Protein AF-A0A8J7QV16-F1 (afdb_monomer)

Structure (mmCIF, N/CA/C/O backbone):
data_AF-A0A8J7QV16-F1
#
_entry.id   AF-A0A8J7QV16-F1
#
loop_
_atom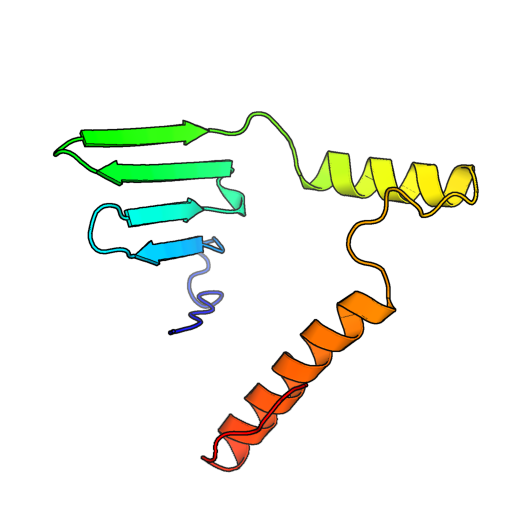_site.group_PDB
_atom_site.id
_atom_site.type_symbol
_atom_site.label_atom_id
_atom_site.label_alt_id
_atom_site.label_comp_id
_atom_site.label_asym_id
_atom_site.label_entity_id
_atom_site.label_seq_id
_atom_site.pdbx_PDB_ins_code
_atom_site.Cartn_x
_atom_site.Cartn_y
_atom_site.Cartn_z
_atom_site.occupancy
_atom_site.B_iso_or_equiv
_atom_site.auth_seq_id
_atom_site.auth_comp_id
_atom_site.auth_asym_id
_atom_site.auth_atom_id
_atom_site.pdbx_PDB_model_num
ATOM 1 N N . GLY A 1 1 ? -7.220 -0.082 15.684 1.00 32.81 1 GLY A N 1
ATOM 2 C CA . GLY A 1 1 ? -6.428 0.955 14.994 1.00 32.81 1 GLY A CA 1
ATOM 3 C C . GLY A 1 1 ? -7.375 1.837 14.216 1.00 32.81 1 GLY A C 1
ATOM 4 O O . GLY A 1 1 ? -8.403 1.337 13.785 1.00 32.81 1 GLY A O 1
ATOM 5 N N . VAL A 1 2 ? -7.085 3.129 14.089 1.00 36.28 2 VAL A N 1
ATOM 6 C CA . VAL A 1 2 ? -7.906 4.045 13.284 1.00 36.28 2 VAL A CA 1
ATOM 7 C C . VAL A 1 2 ? -7.284 4.120 11.892 1.00 36.28 2 VAL A C 1
ATOM 9 O O . VAL A 1 2 ? -6.117 4.482 11.774 1.00 36.28 2 VAL A O 1
ATOM 12 N N . ILE A 1 3 ? -8.046 3.765 10.858 1.00 48.47 3 ILE A N 1
ATOM 13 C CA . ILE A 1 3 ? -7.683 4.038 9.465 1.00 48.47 3 ILE A CA 1
ATOM 14 C C . ILE A 1 3 ? -8.282 5.404 9.137 1.00 48.47 3 ILE A C 1
ATOM 16 O O . ILE A 1 3 ? -9.501 5.549 9.084 1.00 48.47 3 ILE A O 1
ATOM 20 N N . VAL A 1 4 ? -7.436 6.421 8.979 1.00 49.75 4 VAL A N 1
ATOM 21 C CA . VAL A 1 4 ? -7.865 7.763 8.568 1.00 49.75 4 VAL A CA 1
ATOM 22 C C . VAL A 1 4 ? -7.509 7.934 7.098 1.00 49.75 4 VAL A C 1
ATOM 24 O O . VAL A 1 4 ? -6.333 8.025 6.756 1.00 49.75 4 VAL A O 1
ATOM 27 N N . SER A 1 5 ? -8.518 7.992 6.229 1.00 46.69 5 SER A N 1
ATOM 28 C CA . SER A 1 5 ? -8.347 8.495 4.865 1.00 46.69 5 SER A CA 1
ATOM 29 C C . SER A 1 5 ? -8.640 9.994 4.870 1.00 46.69 5 SER A C 1
ATOM 31 O O . SER A 1 5 ? -9.766 10.412 5.130 1.00 46.69 5 SER A O 1
ATOM 33 N N . SER A 1 6 ? -7.614 10.813 4.633 1.00 49.72 6 SER A N 1
ATOM 34 C CA . SER A 1 6 ? -7.716 12.279 4.617 1.00 49.72 6 SER A CA 1
ATOM 35 C C . SER A 1 6 ? -7.673 12.842 3.191 1.00 49.72 6 SER A C 1
ATOM 37 O O . SER A 1 6 ? -7.144 13.931 2.966 1.00 49.72 6 SER A O 1
ATOM 39 N N . CYS A 1 7 ? -8.284 12.161 2.215 1.00 52.28 7 CYS A N 1
ATOM 40 C CA . CYS A 1 7 ? -8.479 12.721 0.866 1.00 52.28 7 CYS A CA 1
ATOM 41 C C . CYS A 1 7 ? -9.320 14.023 0.855 1.00 52.28 7 CYS A C 1
ATOM 43 O O . CYS A 1 7 ? -9.499 14.636 -0.192 1.00 52.28 7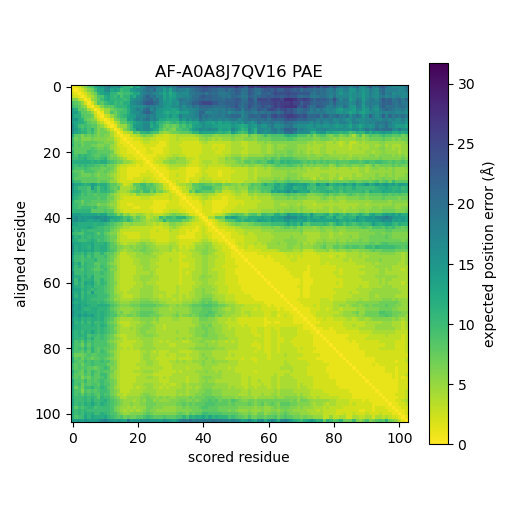 CYS A O 1
ATOM 45 N N . VAL A 1 8 ? -9.835 14.452 2.015 1.00 55.81 8 VAL A N 1
ATOM 46 C CA . VAL A 1 8 ? -10.624 15.676 2.222 1.00 55.81 8 VAL A CA 1
ATOM 47 C C . VAL A 1 8 ? -9.766 16.951 2.177 1.00 55.81 8 VAL A C 1
ATOM 49 O O . VAL A 1 8 ? -10.281 18.013 1.835 1.00 55.81 8 VAL A O 1
ATOM 52 N N . SER A 1 9 ? -8.462 16.885 2.477 1.00 57.41 9 SER A N 1
ATOM 53 C CA . SER A 1 9 ? -7.599 18.072 2.432 1.00 57.41 9 SER A CA 1
ATOM 54 C C . SER A 1 9 ? -6.855 18.189 1.103 1.00 57.41 9 SER A C 1
ATOM 56 O O . SER A 1 9 ? -5.762 17.660 0.922 1.00 57.41 9 SER A O 1
ATOM 58 N N . GLN A 1 10 ? -7.445 18.927 0.167 1.00 51.88 10 GLN A N 1
ATOM 59 C CA . GLN A 1 10 ? -6.857 19.130 -1.160 1.00 51.88 10 GLN A CA 1
ATOM 60 C C . GLN A 1 10 ? -5.619 20.047 -1.137 1.00 51.88 10 GLN A C 1
ATOM 62 O O . GLN A 1 10 ? -4.735 19.884 -1.969 1.00 51.88 10 GLN A O 1
ATOM 67 N N . ASN A 1 11 ? -5.528 20.971 -0.166 1.00 57.59 11 ASN A N 1
ATOM 68 C CA . ASN A 1 11 ? -4.518 22.043 -0.161 1.00 57.59 11 ASN A CA 1
ATOM 69 C C . ASN A 1 11 ? -3.680 22.156 1.124 1.00 57.59 11 ASN A C 1
ATOM 71 O O . ASN A 1 11 ? -2.780 22.991 1.172 1.00 57.59 11 ASN A O 1
ATOM 75 N N . THR A 1 12 ? -3.962 21.378 2.177 1.00 60.88 12 THR A N 1
ATOM 76 C CA . THR A 1 12 ? -3.200 21.477 3.442 1.00 60.88 12 THR A CA 1
ATOM 77 C C . THR A 1 12 ? -2.536 20.173 3.861 1.00 60.88 12 THR A C 1
ATOM 79 O O . THR A 1 12 ? -1.516 20.208 4.545 1.00 60.88 12 THR A O 1
ATOM 82 N N . PHE A 1 13 ? -3.076 19.027 3.444 1.00 57.84 13 PHE A N 1
ATOM 83 C CA . PHE A 1 13 ? -2.545 17.718 3.794 1.00 57.84 13 PHE A CA 1
ATOM 84 C C . PHE A 1 13 ? -2.851 16.698 2.693 1.00 57.84 13 PHE A C 1
ATOM 86 O O . PHE A 1 13 ? -3.872 16.015 2.725 1.00 57.84 13 PHE A O 1
ATOM 93 N N . SER A 1 14 ? -1.947 16.586 1.721 1.00 55.41 14 SER A N 1
ATOM 94 C CA . SER A 1 14 ? -1.962 15.514 0.730 1.00 55.41 14 SER A CA 1
ATOM 95 C C . SER A 1 14 ? -0.947 14.451 1.142 1.00 55.41 14 SER A C 1
ATOM 97 O O . SER A 1 14 ? 0.266 14.648 1.086 1.00 55.41 14 SER A O 1
ATOM 99 N N . GLY A 1 15 ? -1.433 13.312 1.632 1.00 64.94 15 GLY A N 1
ATOM 100 C CA . GLY A 1 15 ? -0.537 12.223 1.991 1.00 64.94 15 GLY A CA 1
ATOM 101 C C . GLY A 1 15 ? -1.184 11.099 2.780 1.00 64.94 15 GLY A C 1
ATOM 102 O O . GLY A 1 15 ? -1.875 11.309 3.772 1.00 64.94 15 GLY A O 1
ATOM 103 N N . THR A 1 16 ? -0.882 9.880 2.359 1.00 74.12 16 THR A N 1
ATOM 104 C CA . THR A 1 16 ? -1.013 8.668 3.162 1.00 74.12 16 THR A CA 1
ATOM 105 C C . THR A 1 16 ? 0.135 8.610 4.160 1.00 74.12 16 THR A C 1
ATOM 107 O O . THR A 1 16 ? 1.310 8.708 3.784 1.00 74.12 16 THR A O 1
ATOM 110 N N . PHE A 1 17 ? -0.199 8.428 5.432 1.00 83.50 17 PHE A N 1
ATOM 111 C CA . PHE A 1 17 ? 0.775 8.178 6.480 1.00 83.50 17 PHE A CA 1
ATOM 112 C C . PHE A 1 17 ? 0.360 6.973 7.312 1.00 83.50 17 PHE A C 1
ATOM 114 O O . PHE A 1 17 ? -0.822 6.667 7.452 1.00 83.50 17 PHE A O 1
ATOM 121 N N . LEU A 1 18 ? 1.349 6.308 7.892 1.00 87.69 18 LEU A N 1
ATOM 122 C CA . LEU A 1 18 ? 1.150 5.211 8.820 1.00 87.69 18 LEU A CA 1
ATOM 123 C C . LEU A 1 18 ? 1.952 5.502 10.080 1.00 87.69 18 LEU A C 1
ATOM 125 O O . LEU A 1 18 ? 3.154 5.751 10.005 1.00 87.69 18 LEU A O 1
ATOM 129 N N . ARG A 1 19 ? 1.289 5.497 11.237 1.00 90.62 19 ARG A N 1
ATOM 130 C CA . ARG A 1 19 ? 1.945 5.692 12.530 1.00 90.62 19 ARG A CA 1
ATOM 131 C C . ARG A 1 19 ? 1.880 4.408 13.343 1.00 90.62 19 ARG A C 1
ATOM 133 O O . ARG A 1 19 ? 0.797 3.953 13.703 1.00 90.62 19 ARG A O 1
ATOM 140 N N . PHE A 1 20 ? 3.040 3.874 13.689 1.00 90.94 20 PHE A N 1
ATOM 141 C CA . PHE A 1 20 ? 3.192 2.781 14.637 1.00 90.94 20 PHE A CA 1
ATOM 142 C C . PHE A 1 20 ? 3.5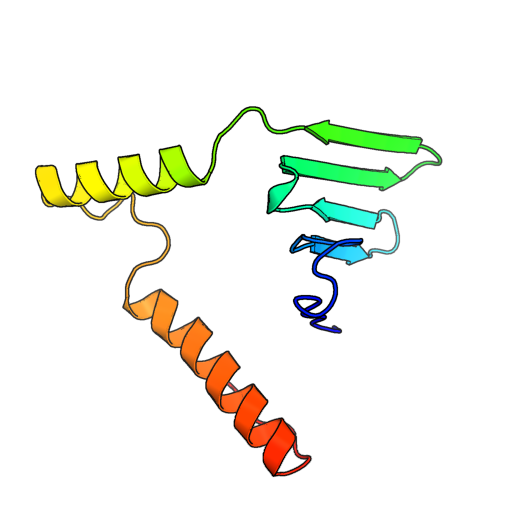46 3.368 15.995 1.00 90.94 20 PHE A C 1
ATOM 144 O O . PHE A 1 20 ? 4.501 4.133 16.109 1.00 90.94 20 PHE A O 1
ATOM 151 N N . ILE A 1 21 ? 2.774 3.032 17.023 1.00 91.88 21 ILE A N 1
ATOM 152 C CA . ILE A 1 21 ? 3.008 3.497 18.391 1.00 91.88 21 ILE A CA 1
ATOM 153 C C . ILE A 1 21 ? 3.291 2.272 19.246 1.00 91.88 21 ILE A C 1
ATOM 155 O O . ILE A 1 21 ? 2.463 1.368 19.338 1.00 91.88 21 ILE A O 1
ATOM 159 N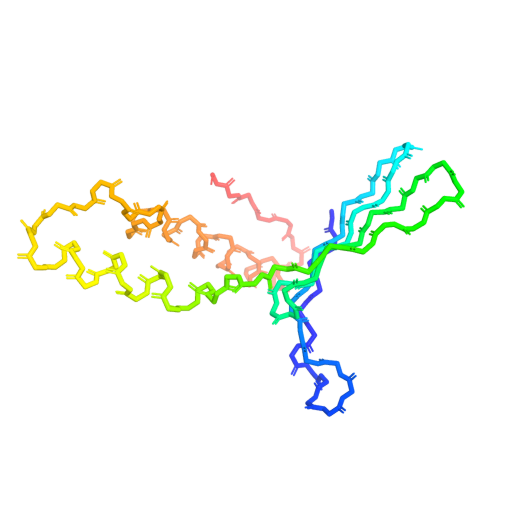 N . THR A 1 22 ? 4.461 2.257 19.873 1.00 91.94 22 THR A N 1
ATOM 160 C CA . THR A 1 22 ? 4.874 1.230 20.832 1.00 91.94 22 THR A CA 1
ATOM 161 C C . THR A 1 22 ? 5.234 1.890 22.161 1.00 91.94 22 THR A C 1
ATOM 163 O O . THR A 1 22 ? 5.245 3.116 22.273 1.00 91.94 22 THR A O 1
ATOM 166 N N . ARG A 1 23 ? 5.537 1.085 23.186 1.00 90.50 23 ARG A N 1
ATOM 167 C CA . ARG A 1 23 ? 5.974 1.603 24.492 1.00 90.50 23 ARG A CA 1
ATOM 168 C C . ARG A 1 23 ? 7.288 2.390 24.405 1.00 90.50 23 ARG A C 1
ATOM 170 O O . ARG A 1 23 ? 7.484 3.312 25.187 1.00 90.50 23 ARG A O 1
ATOM 177 N N . GLU A 1 24 ? 8.173 2.017 23.487 1.00 89.69 24 GLU A N 1
ATOM 178 C CA . GLU A 1 24 ? 9.562 2.499 23.452 1.00 89.69 24 GLU A CA 1
ATOM 179 C C . GLU A 1 24 ? 9.829 3.473 22.302 1.00 89.69 24 GLU A C 1
ATOM 181 O O . GLU A 1 24 ? 10.733 4.304 22.383 1.00 89.69 24 GLU A O 1
ATOM 186 N N . ALA A 1 25 ? 9.036 3.384 21.235 1.00 92.25 25 ALA A N 1
ATOM 187 C CA . ALA A 1 25 ? 9.208 4.204 20.049 1.00 92.25 25 ALA A CA 1
ATOM 188 C C . ALA A 1 25 ? 7.888 4.488 19.329 1.00 92.25 25 ALA A C 1
ATOM 190 O O . ALA A 1 25 ? 6.943 3.690 19.360 1.00 92.25 25 ALA A O 1
ATOM 191 N N . VAL A 1 26 ? 7.868 5.607 18.610 1.00 93.31 26 VAL A N 1
ATOM 192 C CA . VAL A 1 26 ? 6.841 5.925 17.614 1.00 93.31 26 VAL A CA 1
ATOM 193 C C . VAL A 1 26 ? 7.508 6.008 16.251 1.00 93.31 26 VAL A C 1
ATOM 195 O O . VAL A 1 26 ? 8.571 6.607 16.116 1.00 93.31 26 VAL A O 1
ATOM 198 N N . VAL A 1 27 ? 6.892 5.412 15.238 1.00 93.44 27 VAL A N 1
ATOM 199 C CA . VAL A 1 27 ? 7.373 5.454 13.857 1.00 93.44 27 VAL A CA 1
ATOM 200 C C . VAL A 1 27 ? 6.280 6.039 12.983 1.00 93.44 27 VAL A C 1
ATOM 202 O O . VAL A 1 27 ? 5.185 5.491 12.923 1.00 93.44 27 VAL A O 1
ATOM 205 N N . GLU A 1 28 ? 6.571 7.138 12.302 1.00 92.38 28 GLU A N 1
ATOM 206 C CA . GLU A 1 28 ? 5.693 7.759 11.316 1.00 92.38 28 GLU A CA 1
ATOM 207 C C . GLU A 1 28 ? 6.268 7.579 9.920 1.00 92.38 28 GLU A C 1
ATOM 209 O O . GLU A 1 28 ? 7.314 8.132 9.585 1.00 92.38 28 GLU A O 1
ATOM 214 N N . HIS A 1 29 ? 5.564 6.827 9.091 1.00 88.75 29 HIS A N 1
ATOM 215 C CA . HIS A 1 29 ? 5.886 6.656 7.690 1.00 88.75 29 HIS A CA 1
ATOM 216 C C . HIS A 1 29 ? 4.978 7.547 6.845 1.00 88.75 29 HIS A C 1
ATOM 218 O O . HIS A 1 29 ? 3.776 7.306 6.766 1.00 88.75 29 HIS A O 1
ATOM 224 N N . PHE A 1 30 ? 5.544 8.565 6.205 1.00 85.50 30 PHE A N 1
ATOM 225 C CA . PHE A 1 30 ? 4.859 9.432 5.250 1.00 85.50 30 PHE A CA 1
ATOM 226 C C . PHE A 1 30 ? 5.103 8.892 3.839 1.00 85.50 30 PHE A C 1
ATOM 228 O O . PHE A 1 30 ? 6.079 9.261 3.181 1.00 85.50 30 PHE A O 1
ATOM 235 N N . CYS A 1 31 ? 4.219 7.999 3.391 1.00 70.06 31 CYS A N 1
ATOM 236 C CA . CYS A 1 31 ? 4.440 7.117 2.243 1.00 70.06 31 CYS A CA 1
ATOM 237 C C . CYS A 1 31 ? 4.741 7.887 0.944 1.00 70.06 31 CYS A C 1
ATOM 239 O O . CYS A 1 31 ? 5.727 7.602 0.274 1.00 70.06 31 CYS A O 1
ATOM 241 N N . HIS A 1 32 ? 3.963 8.928 0.627 1.00 73.56 32 HIS A N 1
ATOM 242 C CA . HIS A 1 32 ? 4.191 9.738 -0.584 1.00 73.56 32 HIS A CA 1
ATOM 243 C C . HIS A 1 32 ? 5.250 10.832 -0.399 1.00 73.56 32 HIS A C 1
ATOM 245 O O . HIS A 1 32 ? 5.846 11.285 -1.370 1.00 73.56 32 HIS A O 1
ATOM 251 N N . ALA A 1 33 ? 5.532 11.237 0.843 1.00 74.81 33 ALA A N 1
ATOM 252 C CA . ALA A 1 33 ? 6.592 12.202 1.138 1.00 74.81 33 ALA A CA 1
ATOM 253 C C . ALA A 1 33 ? 7.973 11.537 1.274 1.00 74.81 33 ALA A C 1
ATOM 255 O O . ALA A 1 33 ? 8.941 12.212 1.629 1.00 74.81 33 ALA A O 1
ATOM 256 N N . LYS A 1 34 ? 8.068 10.216 1.039 1.00 84.69 34 LYS A N 1
ATOM 257 C CA . LYS A 1 34 ? 9.300 9.414 1.119 1.00 84.69 34 LYS A CA 1
ATOM 258 C C . LYS A 1 34 ? 10.064 9.619 2.426 1.00 84.69 34 LYS A C 1
ATOM 260 O O . LYS A 1 34 ? 11.289 9.555 2.450 1.00 84.69 34 LYS A O 1
ATOM 265 N N . THR A 1 35 ? 9.343 9.908 3.504 1.00 89.88 35 THR A N 1
ATOM 266 C CA . THR A 1 35 ? 9.934 10.317 4.776 1.00 89.88 35 THR A CA 1
ATOM 267 C C . THR A 1 35 ? 9.483 9.371 5.875 1.00 89.88 35 THR A C 1
ATOM 269 O O . THR A 1 35 ? 8.295 9.108 6.036 1.00 89.88 35 THR A O 1
ATOM 272 N N . LEU A 1 36 ? 10.439 8.880 6.652 1.00 92.44 36 LEU A N 1
ATOM 273 C CA . LEU A 1 36 ? 10.221 8.091 7.853 1.00 92.44 36 LEU A CA 1
ATOM 274 C C . LEU A 1 36 ? 10.738 8.888 9.048 1.00 92.44 36 LEU A C 1
ATOM 276 O O . LEU A 1 36 ? 11.899 9.296 9.062 1.00 92.44 36 LEU A O 1
ATOM 280 N N . ARG A 1 37 ? 9.896 9.104 10.055 1.00 93.88 37 ARG A N 1
ATOM 281 C CA . ARG A 1 37 ? 10.294 9.710 11.327 1.00 93.88 37 ARG A CA 1
ATOM 282 C C . ARG A 1 37 ? 10.226 8.681 12.435 1.00 93.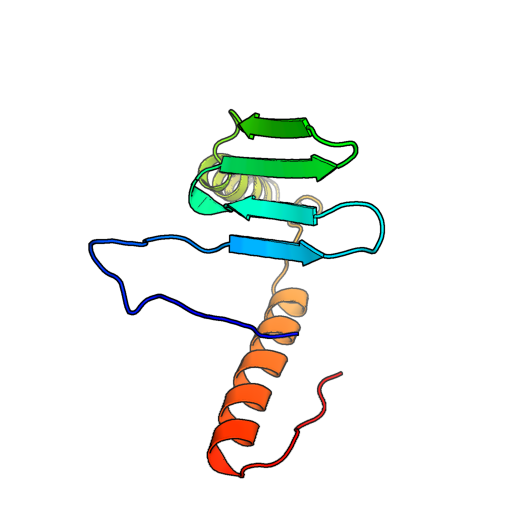88 37 ARG A C 1
ATOM 284 O O . ARG A 1 37 ? 9.204 8.027 12.614 1.00 93.88 37 ARG A O 1
ATOM 291 N N . ILE A 1 38 ? 11.311 8.552 13.182 1.00 95.06 38 ILE A N 1
ATOM 292 C CA . ILE A 1 38 ? 11.427 7.634 14.310 1.00 95.06 38 ILE A CA 1
ATOM 293 C C . ILE A 1 38 ? 11.654 8.465 15.566 1.00 95.06 38 ILE A C 1
ATOM 295 O O . ILE A 1 38 ? 12.631 9.207 15.671 1.00 95.06 38 ILE A O 1
ATOM 299 N N . TYR A 1 39 ? 10.743 8.327 16.517 1.00 94.06 39 TYR A N 1
ATOM 300 C CA . TYR A 1 39 ? 10.767 8.982 17.814 1.00 94.06 39 TYR A CA 1
ATOM 301 C C . TYR A 1 39 ? 11.197 7.952 18.857 1.00 94.06 39 TYR A C 1
ATOM 303 O O . TYR A 1 39 ? 10.537 6.926 19.012 1.00 94.06 39 TYR A O 1
ATOM 311 N N . GLY A 1 40 ? 12.278 8.221 19.584 1.00 91.00 40 GLY A N 1
ATOM 312 C CA . GLY A 1 40 ? 12.742 7.366 20.680 1.00 91.00 40 GLY A CA 1
ATOM 313 C C . GLY A 1 40 ? 13.930 7.990 21.402 1.00 91.00 40 GLY A C 1
ATOM 314 O O . GLY A 1 40 ? 14.654 8.775 20.803 1.00 91.00 40 GLY A O 1
ATOM 315 N N . ASN A 1 41 ? 14.148 7.669 22.681 1.00 83.25 41 ASN A N 1
ATOM 316 C CA . ASN A 1 41 ? 15.287 8.158 23.482 1.00 83.25 41 ASN A CA 1
ATOM 317 C C . ASN A 1 41 ? 15.507 9.687 23.414 1.00 83.25 41 ASN A C 1
ATOM 319 O O . ASN A 1 41 ? 16.632 10.142 23.213 1.00 83.25 41 ASN A O 1
ATOM 323 N N . ASN A 1 42 ? 14.435 10.482 23.529 1.00 85.38 42 ASN A N 1
ATOM 324 C CA . ASN A 1 42 ? 14.453 11.953 23.417 1.00 85.38 42 ASN A CA 1
ATO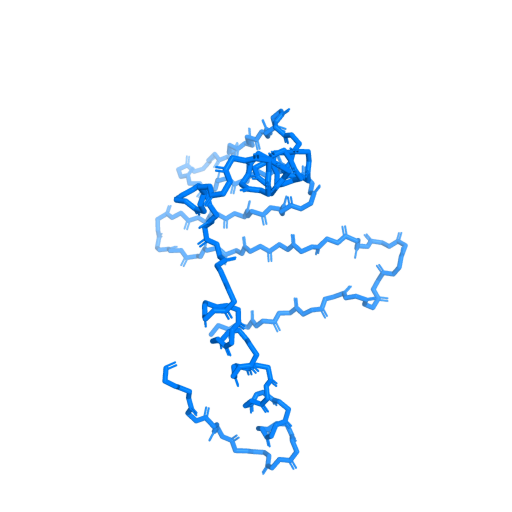M 325 C C . ASN A 1 42 ? 15.057 12.506 22.111 1.00 85.38 42 ASN A C 1
ATOM 327 O O . ASN A 1 42 ? 15.437 13.674 22.048 1.00 85.38 42 ASN A O 1
ATOM 331 N N . ARG A 1 43 ? 15.126 11.694 21.053 1.00 92.62 43 ARG A N 1
ATOM 332 C CA . ARG A 1 43 ? 15.566 12.110 19.720 1.00 92.62 43 ARG A CA 1
ATOM 333 C C . ARG A 1 43 ? 14.501 11.801 18.677 1.00 92.62 43 ARG A C 1
ATOM 335 O O . ARG A 1 43 ? 13.719 10.858 18.811 1.00 92.62 43 ARG A O 1
ATOM 342 N N . ILE A 1 44 ? 14.513 12.604 17.622 1.00 93.81 44 ILE A N 1
ATOM 343 C CA . ILE A 1 44 ? 13.736 12.380 16.408 1.00 93.81 44 ILE A CA 1
ATOM 344 C C . ILE A 1 44 ? 14.743 12.147 15.293 1.00 93.81 44 ILE A C 1
ATOM 346 O O . ILE A 1 44 ? 15.592 12.999 15.033 1.00 93.81 44 ILE A O 1
ATOM 350 N N . GLN A 1 45 ? 14.664 10.986 14.656 1.00 94.94 45 GLN A N 1
ATOM 351 C CA . GLN A 1 45 ? 15.438 10.679 13.463 1.00 94.94 45 GLN A CA 1
ATOM 352 C C . GLN A 1 45 ? 14.522 10.773 12.248 1.00 94.94 45 GLN A C 1
ATOM 354 O O . GLN A 1 45 ? 13.492 10.104 12.203 1.00 94.94 45 GLN A O 1
ATOM 359 N N . GLU A 1 46 ? 14.899 11.589 11.266 1.00 94.62 46 GLU A N 1
ATOM 360 C CA . GLU A 1 46 ? 14.225 11.658 9.969 1.00 94.62 46 GLU A CA 1
ATOM 361 C C . GLU A 1 46 ? 15.084 10.946 8.920 1.00 94.62 46 GLU A C 1
ATOM 363 O O . GLU A 1 46 ? 16.273 11.231 8.777 1.00 94.62 46 GLU A O 1
ATOM 368 N N . ILE A 1 47 ? 14.481 10.010 8.196 1.00 93.75 47 ILE A N 1
ATOM 369 C CA . ILE A 1 47 ? 15.094 9.286 7.084 1.00 93.75 47 ILE A CA 1
ATOM 370 C C . ILE A 1 47 ? 14.288 9.618 5.835 1.00 93.75 47 ILE A C 1
ATOM 372 O O . ILE A 1 47 ? 13.066 9.475 5.829 1.00 93.75 47 ILE A O 1
ATOM 376 N N . ARG A 1 48 ? 14.971 10.044 4.772 1.00 92.12 48 ARG A N 1
ATOM 377 C CA . ARG A 1 48 ? 14.354 10.299 3.469 1.00 92.12 48 ARG A CA 1
ATOM 378 C C . ARG A 1 48 ? 14.806 9.248 2.470 1.00 92.12 48 ARG A C 1
ATOM 380 O O . ARG A 1 48 ? 16.003 9.023 2.310 1.00 92.12 48 ARG A O 1
ATOM 387 N N . SER A 1 49 ? 13.850 8.609 1.810 1.00 89.50 49 SER A N 1
ATOM 388 C CA . SER A 1 49 ? 14.131 7.692 0.714 1.00 89.50 49 SER A CA 1
ATOM 389 C C . SER A 1 49 ? 14.438 8.476 -0.559 1.00 89.50 49 SER A C 1
ATOM 391 O O . SER A 1 49 ? 13.705 9.392 -0.940 1.00 89.50 49 SER A O 1
ATOM 393 N N . ASN A 1 50 ? 15.507 8.070 -1.238 1.00 90.88 50 ASN A N 1
ATOM 394 C CA . ASN A 1 50 ? 15.857 8.562 -2.569 1.00 90.88 50 ASN A CA 1
ATOM 395 C C . ASN A 1 50 ? 15.267 7.690 -3.689 1.00 90.88 50 ASN A C 1
ATOM 397 O O . ASN A 1 50 ? 15.450 8.009 -4.858 1.00 90.88 50 ASN A O 1
ATOM 401 N N . VAL A 1 51 ? 14.563 6.608 -3.343 1.00 89.88 51 VAL A N 1
ATOM 402 C CA . VAL A 1 51 ? 13.910 5.719 -4.309 1.00 89.88 51 VAL A CA 1
ATOM 403 C C . VAL A 1 51 ? 12.591 6.340 -4.754 1.00 89.88 51 VAL A C 1
ATOM 405 O O . VAL A 1 51 ? 11.831 6.844 -3.925 1.00 89.88 51 VAL A O 1
ATOM 408 N N . ASP A 1 52 ? 12.319 6.305 -6.054 1.00 87.00 52 ASP A N 1
ATOM 409 C CA . ASP A 1 52 ? 10.989 6.570 -6.589 1.00 87.00 52 ASP A CA 1
ATOM 410 C C . ASP A 1 52 ? 10.197 5.250 -6.610 1.00 87.00 52 ASP A C 1
ATOM 412 O O . ASP A 1 52 ? 10.520 4.365 -7.404 1.00 87.00 52 ASP A O 1
ATOM 416 N N . PRO A 1 53 ? 9.211 5.070 -5.710 1.00 86.06 53 PRO A N 1
ATOM 417 C CA . PRO A 1 53 ? 8.482 3.812 -5.620 1.00 86.06 53 PRO A CA 1
ATOM 418 C C . PRO A 1 53 ? 7.653 3.526 -6.875 1.00 86.06 53 PRO A C 1
ATOM 420 O O . PRO A 1 53 ? 7.518 2.360 -7.225 1.00 86.06 53 PRO A O 1
ATOM 423 N N . TYR A 1 54 ? 7.156 4.557 -7.567 1.00 87.75 54 TYR A N 1
ATOM 424 C CA . TYR A 1 54 ? 6.351 4.386 -8.779 1.00 87.75 54 TYR A CA 1
ATOM 425 C C . TYR A 1 54 ? 7.211 3.909 -9.943 1.00 87.75 54 TYR A C 1
ATOM 427 O O . TYR A 1 54 ? 6.840 2.989 -10.661 1.00 87.75 54 TYR A O 1
ATOM 435 N N . PHE A 1 55 ? 8.408 4.483 -10.080 1.00 93.19 55 PHE A N 1
ATOM 436 C CA . PHE A 1 55 ? 9.354 4.029 -11.091 1.00 93.19 55 PHE A CA 1
ATOM 437 C C . PHE A 1 55 ? 9.772 2.568 -10.873 1.00 93.19 55 PHE A C 1
ATOM 439 O O . PHE A 1 55 ? 9.825 1.795 -11.829 1.00 93.19 55 PHE A O 1
ATOM 446 N N . GLU A 1 56 ? 10.076 2.174 -9.631 1.00 94.56 56 GLU A N 1
ATOM 447 C CA . GLU A 1 56 ? 10.441 0.783 -9.342 1.00 94.56 56 GLU A CA 1
ATOM 448 C C . GLU A 1 56 ? 9.257 -0.179 -9.536 1.00 94.56 56 GLU A C 1
ATOM 450 O O . GLU A 1 56 ? 9.463 -1.282 -10.040 1.00 94.56 56 GLU A O 1
ATOM 455 N N . GLU A 1 57 ? 8.030 0.233 -9.199 1.00 93.75 57 GLU A N 1
ATOM 456 C CA . GLU A 1 57 ? 6.803 -0.529 -9.469 1.00 93.75 57 GLU A CA 1
ATOM 457 C C . GLU A 1 57 ? 6.608 -0.771 -10.974 1.00 93.75 57 GLU A C 1
ATOM 459 O O . GLU A 1 57 ? 6.532 -1.925 -11.407 1.00 93.75 57 GLU A O 1
ATOM 464 N N . ASP A 1 58 ? 6.628 0.293 -11.780 1.00 96.88 58 ASP A N 1
ATOM 465 C CA . ASP A 1 58 ? 6.465 0.220 -13.235 1.00 96.88 58 ASP A CA 1
ATOM 466 C C . ASP A 1 58 ? 7.552 -0.640 -13.881 1.00 96.88 58 ASP A C 1
ATOM 468 O O . ASP A 1 58 ? 7.281 -1.483 -14.738 1.00 96.88 58 ASP A O 1
ATOM 472 N N . LYS A 1 59 ? 8.804 -0.457 -13.456 1.00 97.50 59 LYS A N 1
ATOM 473 C CA . LYS A 1 59 ? 9.945 -1.226 -13.956 1.00 97.50 59 LYS A CA 1
ATOM 474 C C . LYS A 1 59 ? 9.778 -2.720 -13.690 1.00 97.50 59 LYS A C 1
ATOM 476 O O . LYS A 1 59 ? 10.029 -3.520 -14.591 1.00 97.50 59 LYS A O 1
ATOM 481 N N . VAL A 1 60 ? 9.369 -3.099 -12.477 1.00 97.50 60 VAL A N 1
ATOM 482 C CA . VAL A 1 60 ? 9.120 -4.504 -12.120 1.00 97.50 60 VAL A CA 1
ATOM 483 C C . VAL A 1 60 ? 7.971 -5.073 -12.951 1.00 97.50 60 VAL A C 1
ATOM 485 O O . VAL A 1 60 ? 8.096 -6.177 -13.480 1.00 97.50 60 VAL A O 1
ATOM 488 N N . PHE A 1 61 ? 6.886 -4.314 -13.126 1.00 96.88 61 PHE A N 1
ATOM 489 C CA . PHE A 1 61 ? 5.750 -4.734 -13.942 1.00 96.88 61 PHE A CA 1
ATOM 490 C C . PHE A 1 61 ? 6.130 -4.943 -15.414 1.00 96.88 61 PHE A C 1
ATOM 492 O O . PHE A 1 61 ? 5.847 -5.996 -15.987 1.00 96.88 61 PHE A O 1
ATOM 499 N N . ILE A 1 62 ? 6.821 -3.977 -16.022 1.00 97.94 62 ILE A N 1
ATOM 500 C CA . ILE A 1 62 ? 7.268 -4.054 -17.419 1.00 97.94 62 ILE A CA 1
ATOM 501 C C . ILE A 1 62 ? 8.199 -5.252 -17.625 1.00 97.94 62 ILE A C 1
ATOM 503 O O . ILE A 1 62 ? 8.058 -5.971 -18.615 1.00 97.94 62 ILE A O 1
ATOM 507 N N . GLU A 1 63 ? 9.131 -5.495 -16.702 1.00 98.00 63 GLU A N 1
ATOM 508 C CA . GLU A 1 63 ? 10.043 -6.634 -16.796 1.00 98.00 63 GLU A CA 1
ATOM 509 C C . GLU A 1 63 ? 9.300 -7.972 -16.705 1.00 98.00 63 GLU A C 1
ATOM 511 O O . GLU A 1 63 ? 9.585 -8.880 -17.492 1.00 98.00 63 GLU A O 1
ATOM 516 N N . ALA A 1 64 ? 8.306 -8.079 -15.820 1.00 97.69 64 ALA A N 1
ATOM 517 C CA . ALA A 1 64 ? 7.469 -9.269 -15.712 1.00 97.69 64 ALA A CA 1
ATOM 518 C C . ALA A 1 64 ? 6.684 -9.535 -17.004 1.00 97.69 64 ALA A C 1
ATOM 520 O O . ALA A 1 64 ? 6.655 -10.662 -17.493 1.00 97.69 64 ALA A O 1
ATOM 521 N N . VAL A 1 65 ? 6.117 -8.494 -17.625 1.00 97.38 65 VAL A N 1
ATOM 522 C CA . VAL A 1 65 ? 5.429 -8.615 -18.923 1.00 97.38 65 VAL A CA 1
ATOM 523 C C . VAL A 1 65 ? 6.400 -9.022 -20.034 1.00 97.38 65 VAL A C 1
ATOM 52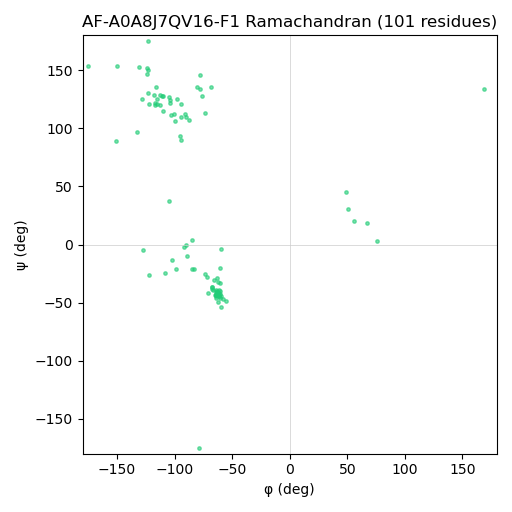5 O O . VAL A 1 65 ? 6.076 -9.872 -20.861 1.00 97.38 65 VAL A O 1
ATOM 528 N N . ARG A 1 66 ? 7.599 -8.431 -20.061 1.00 98.19 66 ARG A N 1
ATOM 529 C CA . ARG A 1 66 ? 8.612 -8.678 -21.097 1.00 98.19 66 ARG A CA 1
ATOM 530 C C . ARG A 1 66 ? 9.173 -10.098 -21.045 1.00 98.19 66 ARG A C 1
ATOM 532 O O . ARG A 1 66 ? 9.478 -10.668 -22.090 1.00 98.19 66 ARG A O 1
ATOM 539 N N . THR A 1 67 ? 9.370 -10.633 -19.845 1.00 97.75 67 THR A N 1
ATOM 540 C CA . THR A 1 67 ? 10.022 -11.934 -19.617 1.00 97.75 67 THR A CA 1
ATOM 541 C C . THR A 1 67 ? 9.035 -13.075 -19.392 1.00 97.75 67 THR A C 1
ATOM 543 O O . THR A 1 67 ? 9.398 -14.234 -19.576 1.00 97.75 67 THR A O 1
ATOM 546 N N . GLY A 1 68 ? 7.800 -12.759 -18.999 1.00 96.62 68 GLY A N 1
ATOM 547 C CA . GLY A 1 68 ? 6.833 -13.726 -18.487 1.00 96.62 68 GLY A CA 1
ATOM 548 C C . GLY A 1 68 ? 7.108 -14.174 -17.045 1.00 96.62 68 GLY A C 1
ATOM 549 O O . GLY A 1 68 ? 6.382 -15.029 -16.544 1.00 96.62 68 GLY A O 1
ATOM 550 N N . ASP A 1 69 ? 8.132 -13.630 -16.374 1.00 96.12 69 ASP A N 1
ATOM 551 C CA . AS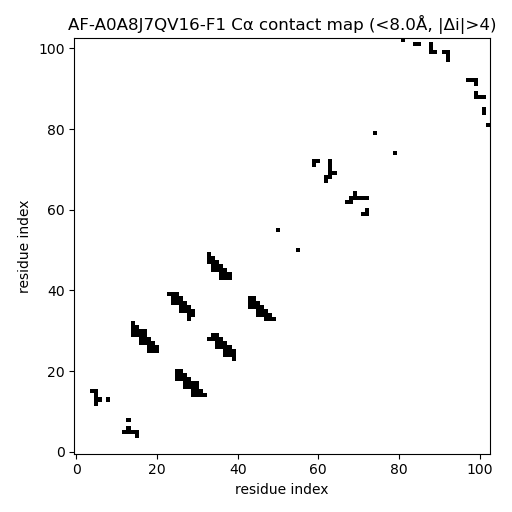P A 1 69 ? 8.484 -13.973 -14.994 1.00 96.12 69 ASP A CA 1
ATOM 552 C C . ASP A 1 69 ? 7.841 -13.002 -13.993 1.00 96.12 69 ASP A C 1
ATOM 554 O O . ASP A 1 69 ? 8.239 -11.844 -13.865 1.00 96.12 69 ASP A O 1
ATOM 558 N N . ILE A 1 70 ? 6.859 -13.495 -13.239 1.00 94.44 70 ILE A N 1
ATOM 559 C CA . ILE A 1 70 ? 6.119 -12.707 -12.246 1.00 94.44 70 ILE A CA 1
ATOM 560 C C . ILE A 1 70 ? 6.732 -12.743 -10.842 1.0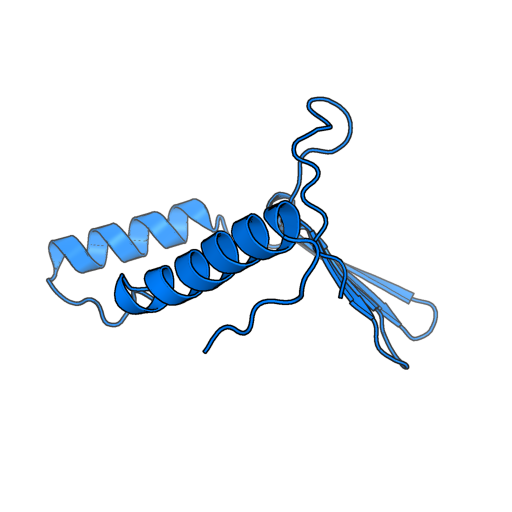0 94.44 70 ILE A C 1
ATOM 562 O O . ILE A 1 70 ? 6.199 -12.094 -9.949 1.00 94.44 70 ILE A O 1
ATOM 566 N N . ASN A 1 71 ? 7.841 -13.455 -10.609 1.00 94.62 71 ASN A N 1
ATOM 567 C CA . ASN A 1 71 ? 8.377 -13.684 -9.258 1.00 94.62 71 ASN A CA 1
ATOM 568 C C . ASN A 1 71 ? 8.758 -12.396 -8.502 1.00 94.62 71 ASN A C 1
ATOM 570 O O . ASN A 1 71 ? 8.860 -12.402 -7.277 1.00 94.62 71 ASN A O 1
ATOM 574 N N . ASN A 1 72 ? 8.978 -11.289 -9.219 1.00 95.25 72 ASN A N 1
ATOM 575 C CA . ASN A 1 72 ? 9.275 -9.987 -8.619 1.00 95.25 72 ASN A CA 1
ATOM 576 C C . ASN A 1 72 ? 8.022 -9.141 -8.314 1.00 95.25 72 ASN A C 1
ATOM 578 O O . ASN A 1 72 ? 8.140 -8.123 -7.628 1.00 95.25 72 ASN A O 1
ATOM 582 N N . ILE A 1 73 ? 6.836 -9.544 -8.782 1.00 96.19 73 ILE A N 1
ATOM 583 C CA . ILE A 1 73 ? 5.562 -8.896 -8.452 1.00 96.19 73 ILE A CA 1
ATOM 584 C C . ILE A 1 73 ? 5.197 -9.267 -7.015 1.00 96.19 73 ILE A C 1
ATOM 586 O O . ILE A 1 73 ? 4.928 -10.421 -6.703 1.00 96.19 73 ILE A O 1
ATOM 590 N N . LYS A 1 74 ? 5.210 -8.276 -6.120 1.00 94.12 74 LYS A N 1
ATOM 591 C CA . LYS A 1 74 ? 4.995 -8.500 -4.679 1.00 94.12 74 LYS A CA 1
ATOM 592 C C . LYS A 1 74 ? 3.527 -8.537 -4.259 1.00 94.12 74 LYS A C 1
ATOM 594 O O . LYS A 1 74 ? 3.234 -9.076 -3.199 1.00 94.12 74 LYS A O 1
ATOM 599 N N . SER A 1 75 ? 2.645 -7.966 -5.072 1.00 92.94 75 SER A N 1
ATOM 600 C CA . SER A 1 75 ? 1.196 -8.011 -4.888 1.00 92.94 75 SER A CA 1
ATOM 601 C C . SER A 1 75 ? 0.573 -8.389 -6.219 1.00 92.94 75 SER A C 1
ATOM 603 O O . SER A 1 75 ? 0.427 -7.556 -7.114 1.00 92.94 75 SER A O 1
ATOM 605 N N . ASP A 1 76 ? 0.284 -9.675 -6.365 1.00 93.00 76 ASP A N 1
ATOM 606 C CA . ASP A 1 76 ? -0.437 -10.197 -7.514 1.00 93.00 76 ASP A CA 1
ATOM 607 C C . ASP A 1 76 ? -1.949 -9.950 -7.376 1.00 93.00 76 ASP A C 1
ATOM 609 O O . ASP A 1 76 ? -2.436 -9.278 -6.459 1.00 93.00 76 ASP A O 1
ATOM 613 N N . PHE A 1 77 ? -2.714 -10.478 -8.329 1.00 92.06 77 PHE A N 1
ATOM 614 C CA . PHE A 1 77 ? -4.159 -10.309 -8.323 1.00 92.06 77 PHE A CA 1
ATOM 615 C C . PHE A 1 77 ? -4.824 -10.977 -7.113 1.00 92.06 77 PHE A C 1
ATOM 617 O O . PHE A 1 77 ? -5.751 -10.406 -6.540 1.00 92.06 77 PHE A O 1
ATOM 624 N N . GLU A 1 78 ? -4.360 -12.162 -6.710 1.00 94.12 78 GLU A N 1
ATOM 625 C CA . GLU A 1 78 ? -4.922 -12.889 -5.571 1.00 94.12 78 GLU A CA 1
ATOM 626 C C . GLU A 1 78 ? -4.710 -12.099 -4.274 1.00 94.12 78 GLU A C 1
ATOM 628 O O . GLU A 1 78 ? -5.653 -11.907 -3.502 1.00 94.12 78 GLU A O 1
ATOM 633 N N . ASP A 1 79 ? -3.521 -11.533 -4.075 1.00 94.06 79 ASP A N 1
ATOM 634 C CA . ASP A 1 79 ? -3.231 -10.640 -2.957 1.00 94.06 79 ASP A CA 1
ATOM 635 C C . ASP A 1 79 ? -4.106 -9.374 -2.973 1.00 94.06 79 ASP A C 1
ATOM 637 O O . ASP A 1 79 ? -4.672 -8.984 -1.945 1.00 94.06 79 ASP A O 1
ATOM 641 N N . ALA A 1 80 ? -4.325 -8.777 -4.149 1.00 92.00 80 ALA A N 1
ATOM 642 C CA . ALA A 1 80 ? -5.197 -7.613 -4.298 1.00 92.00 80 ALA A CA 1
ATOM 643 C C . ALA A 1 80 ? -6.652 -7.899 -3.872 1.00 92.00 80 ALA A C 1
ATOM 645 O O . ALA A 1 80 ? -7.314 -7.021 -3.303 1.00 92.00 80 ALA A O 1
ATOM 646 N N . THR A 1 81 ? -7.152 -9.128 -4.069 1.00 95.12 81 THR A N 1
ATOM 647 C CA . THR A 1 81 ? -8.512 -9.494 -3.632 1.00 95.12 81 THR A CA 1
ATOM 648 C C . THR A 1 81 ? -8.694 -9.430 -2.115 1.00 95.12 81 THR A C 1
ATOM 650 O O . THR A 1 81 ? -9.781 -9.080 -1.651 1.00 95.12 81 THR A O 1
ATOM 653 N N . LYS A 1 82 ? -7.635 -9.652 -1.327 1.00 94.38 82 LYS A N 1
ATOM 654 C CA . LYS A 1 82 ? -7.682 -9.522 0.140 1.00 94.38 82 LYS A CA 1
ATOM 655 C C . LYS A 1 82 ? -7.943 -8.072 0.550 1.00 94.38 82 LYS A C 1
ATOM 657 O O . LYS A 1 82 ? -8.802 -7.797 1.388 1.00 94.38 82 LYS A O 1
ATOM 662 N N . THR A 1 83 ? -7.274 -7.121 -0.111 1.00 92.19 83 THR A N 1
ATOM 663 C CA . THR A 1 83 ? -7.508 -5.679 0.096 1.00 92.19 83 THR A CA 1
ATOM 664 C C . THR A 1 83 ? -8.934 -5.279 -0.301 1.00 92.19 83 THR A C 1
ATOM 666 O O . THR A 1 83 ? -9.594 -4.504 0.404 1.00 92.19 83 THR A O 1
ATOM 669 N N . LEU A 1 84 ? -9.452 -5.838 -1.400 1.00 93.19 84 LEU A N 1
ATOM 670 C CA . LEU A 1 84 ? -10.845 -5.638 -1.801 1.00 93.19 84 LEU A CA 1
ATOM 671 C C . LEU A 1 84 ? -11.824 -6.183 -0.747 1.00 93.19 84 LEU A C 1
ATOM 673 O O . LEU A 1 84 ? -12.799 -5.503 -0.422 1.00 93.19 84 LEU A O 1
ATOM 677 N N . GLY A 1 85 ? -11.545 -7.353 -0.168 1.00 94.62 85 GLY A N 1
ATOM 678 C CA . GLY A 1 85 ? -12.351 -7.958 0.895 1.00 94.62 85 GLY A CA 1
ATOM 679 C C . GLY A 1 85 ? -12.533 -7.030 2.098 1.00 94.62 85 GLY A C 1
ATOM 680 O O . GLY A 1 85 ? -13.663 -6.763 2.512 1.00 94.62 85 GLY A O 1
ATOM 681 N N . VAL A 1 86 ? -11.440 -6.438 2.592 1.00 94.25 86 VAL A N 1
ATOM 682 C CA . VAL A 1 86 ? -11.480 -5.435 3.676 1.00 94.25 86 VAL A CA 1
ATOM 683 C C . VAL A 1 86 ? -12.299 -4.206 3.285 1.00 94.25 86 VAL A C 1
ATOM 685 O O . VAL A 1 86 ? -13.074 -3.694 4.093 1.00 94.25 86 VAL A O 1
ATOM 688 N N . THR A 1 87 ? -12.172 -3.746 2.040 1.00 93.38 87 THR A N 1
ATOM 689 C CA . THR A 1 87 ? -12.906 -2.575 1.538 1.00 93.38 87 THR A CA 1
ATOM 690 C C . THR A 1 87 ? -14.418 -2.823 1.512 1.00 93.38 87 THR A C 1
ATOM 692 O O . THR A 1 87 ? -15.199 -1.985 1.967 1.00 93.38 87 THR A O 1
ATOM 695 N N . ILE A 1 88 ? -14.845 -3.994 1.030 1.00 95.56 88 ILE A N 1
ATOM 696 C CA . ILE A 1 88 ? -16.257 -4.399 1.015 1.00 95.56 88 ILE A CA 1
ATOM 697 C C . ILE A 1 88 ? -16.789 -4.537 2.447 1.00 95.56 88 ILE A C 1
ATOM 699 O O . ILE A 1 88 ? -17.854 -4.000 2.759 1.00 95.56 88 ILE A O 1
ATOM 703 N N . ALA A 1 89 ? -16.035 -5.193 3.332 1.00 95.25 89 ALA A N 1
ATOM 704 C CA . ALA A 1 89 ? -16.414 -5.367 4.730 1.00 95.25 89 ALA A CA 1
ATOM 705 C C . ALA A 1 89 ? -16.563 -4.027 5.466 1.00 95.25 89 ALA A C 1
ATOM 707 O O . ALA A 1 89 ? -17.507 -3.854 6.235 1.00 95.25 89 ALA A O 1
ATOM 708 N N . ALA A 1 90 ? -15.685 -3.054 5.201 1.00 93.19 90 ALA A N 1
ATOM 709 C CA . ALA A 1 90 ? -15.779 -1.714 5.775 1.00 93.19 90 ALA A CA 1
ATOM 710 C C . ALA A 1 90 ? -17.053 -0.977 5.326 1.00 93.19 90 ALA A C 1
ATOM 712 O O . ALA A 1 90 ? -17.741 -0.376 6.155 1.00 93.19 90 ALA A O 1
ATOM 713 N N . ASN A 1 91 ? -17.405 -1.064 4.039 1.00 94.44 91 ASN A N 1
ATOM 714 C CA . ASN A 1 91 ? -18.642 -0.479 3.513 1.00 94.44 91 ASN A CA 1
ATOM 715 C C . ASN A 1 91 ? -19.886 -1.116 4.150 1.00 94.44 91 ASN A C 1
ATOM 717 O O . ASN A 1 91 ? -20.813 -0.414 4.559 1.00 94.44 91 ASN A O 1
ATOM 721 N N . GLU A 1 92 ? -19.897 -2.442 4.282 1.00 95.94 92 GLU A N 1
ATOM 722 C CA . GLU A 1 92 ? -20.996 -3.170 4.916 1.00 95.94 92 GLU A CA 1
ATOM 723 C C . GLU A 1 92 ? -21.102 -2.866 6.420 1.00 95.94 92 GLU A C 1
ATOM 725 O O . GLU A 1 92 ? -22.204 -2.675 6.949 1.00 95.94 92 GLU A O 1
ATOM 730 N N . ALA A 1 93 ? -19.967 -2.739 7.111 1.00 96.44 93 ALA A N 1
ATOM 731 C CA . ALA A 1 93 ? -19.921 -2.335 8.511 1.00 96.44 93 ALA A CA 1
ATOM 732 C C . ALA A 1 93 ? -20.505 -0.931 8.713 1.00 96.44 93 ALA A C 1
ATOM 734 O O . ALA A 1 93 ? -21.322 -0.724 9.611 1.00 96.44 93 ALA A O 1
ATOM 735 N N . ALA A 1 94 ? -20.152 0.022 7.842 1.00 95.12 94 ALA A N 1
ATOM 736 C CA . ALA A 1 94 ? -20.691 1.380 7.874 1.00 95.12 94 ALA A CA 1
ATOM 737 C C . ALA A 1 94 ? -22.207 1.406 7.624 1.00 95.12 94 ALA A C 1
ATOM 739 O O . ALA A 1 94 ? -22.938 2.121 8.308 1.00 95.12 94 ALA A O 1
ATOM 740 N N . ARG A 1 95 ? -22.694 0.591 6.681 1.00 96.62 95 ARG A N 1
ATOM 741 C CA . ARG A 1 95 ? -24.121 0.489 6.344 1.00 96.62 95 ARG A CA 1
ATOM 742 C C . ARG A 1 95 ? -24.952 -0.129 7.470 1.00 96.62 95 ARG A C 1
ATOM 744 O O . ARG A 1 95 ? -26.104 0.251 7.661 1.00 96.62 95 ARG A O 1
ATOM 751 N N . THR A 1 96 ? -24.401 -1.113 8.179 1.00 97.31 96 THR A N 1
ATOM 752 C CA . THR A 1 96 ? -25.143 -1.907 9.175 1.00 97.31 96 THR A CA 1
ATOM 753 C C . THR A 1 96 ? -24.878 -1.514 10.625 1.00 97.31 96 THR A C 1
ATOM 755 O O . THR A 1 96 ? -25.601 -1.971 11.510 1.00 97.31 96 THR A O 1
ATOM 758 N N . GLY A 1 97 ? -23.842 -0.715 10.885 1.00 96.31 97 GLY A N 1
ATOM 759 C CA . GLY A 1 97 ? -23.388 -0.371 12.233 1.00 96.31 97 GLY A CA 1
ATOM 760 C C . GLY A 1 97 ? -22.795 -1.551 13.012 1.00 96.31 97 GLY A C 1
ATOM 761 O O . GLY A 1 97 ? -22.734 -1.499 14.239 1.00 96.31 97 GLY A O 1
ATOM 762 N N . ARG A 1 98 ? -22.395 -2.634 12.333 1.00 96.06 98 ARG A N 1
ATOM 763 C CA . ARG A 1 98 ? -21.863 -3.858 12.953 1.00 96.06 98 ARG A CA 1
ATOM 764 C C . ARG A 1 98 ? -20.475 -4.181 12.421 1.00 96.06 98 ARG A C 1
ATOM 766 O O . ARG A 1 98 ? -20.161 -3.884 11.276 1.00 96.06 98 ARG A O 1
ATOM 773 N N . ALA A 1 99 ? -19.650 -4.816 13.247 1.00 95.31 99 ALA A N 1
ATOM 774 C CA . ALA A 1 99 ? -18.358 -5.321 12.801 1.00 95.31 99 ALA A CA 1
ATOM 775 C C . ALA A 1 99 ? -18.550 -6.493 11.823 1.00 95.31 99 ALA A C 1
ATOM 777 O O . ALA A 1 99 ? -19.355 -7.389 12.085 1.00 95.31 99 ALA A O 1
ATOM 778 N N . ILE A 1 100 ? -17.796 -6.481 10.723 1.00 95.62 100 ILE A N 1
ATOM 779 C CA . ILE A 1 100 ? -17.766 -7.541 9.711 1.00 95.62 100 ILE A CA 1
ATOM 780 C C . ILE A 1 100 ? -16.390 -8.204 9.771 1.00 95.62 100 ILE A C 1
ATOM 782 O O . ILE A 1 100 ? -15.374 -7.509 9.768 1.00 95.62 100 ILE A O 1
ATOM 786 N N . SER A 1 101 ? -16.358 -9.534 9.866 1.00 94.62 101 SER A N 1
ATOM 787 C CA . SER A 1 101 ? -15.107 -10.293 9.826 1.00 94.62 101 SER A CA 1
ATOM 788 C C . SER A 1 101 ? -14.609 -10.414 8.392 1.00 94.62 101 SER A C 1
ATOM 790 O O . SER A 1 101 ? -15.404 -10.549 7.464 1.00 94.62 101 SER A O 1
ATOM 792 N N . VAL A 1 102 ? -13.293 -10.410 8.240 1.00 91.75 102 VAL A N 1
ATOM 793 C CA . VAL A 1 102 ? -12.577 -10.709 6.999 1.00 91.75 102 VAL A CA 1
ATOM 794 C C . VAL A 1 102 ? -11.599 -11.843 7.278 1.00 91.75 102 VAL A C 1
ATOM 796 O O . VAL A 1 102 ? -11.133 -11.962 8.414 1.00 91.75 102 VAL A O 1
ATOM 799 N N . GLU A 1 103 ? -11.366 -12.689 6.279 1.00 76.56 103 GLU A N 1
ATOM 800 C CA . GLU A 1 103 ? -10.366 -13.767 6.319 1.00 76.56 103 GLU A CA 1
ATOM 801 C C . GLU A 1 103 ? -8.961 -13.250 5.990 1.00 76.56 103 GLU A C 1
ATOM 803 O O . GLU A 1 103 ? -8.852 -12.291 5.186 1.00 76.56 103 GLU A O 1
#

Secondary structure (DSSP, 8-state):
------TT-SSS----EEEEE-SS-EEEEETTTTEEEEEETTEEEEEE----HHHHHHHHHHHHHHHS--TT-SS-HHHHHHHHHHHHHHHHHHHHTS-----

Foldseek 3Di:
DDDDDPPVDPDPDDFDWDWDDDPAWIWIDGPVQQWIWIDGPNDIDIDHDPDDPVVVQVVLVVVCVVPVDNPSPPQDPVNVVQVVQVVVQVVVCVVPVDHDDGD

pLDDT: mean 86.23, std 15.44, range [32.81, 98.19]

Sequence (103 aa):
GVIVSSCVSQNTFSGTFLRFITREAVVEHFCHAKTLRIYGNNRIQEIRSNVDPYFEEDKVFIEAVRTGDINNIKSDFEDATKTLGVTIAANEAARTGRAISVE

Radius of gyration: 17.95 Å; Cα contacts (8 Å, |Δi|>4): 94; chains: 1; bounding box: 41×36×46 Å

Nearest PDB structures (foldseek):
  7ycx-assembly1_I  TM=6.285E-01  e=1.474E-01  Homo sapiens
  7cun-assembly1_I  TM=6.239E-01  e=2.010E-01  Homo sapiens
  5v8w-assembly4_G  TM=6.095E-01  e=5.098E-01  Homo sapiens
  5v8w-assembly1_A  TM=5.772E-01  e=7.871E-01  Homo sapiens
  6o15-assembly1_B  TM=4.310E-01  e=3.738E-01  Escherichia coli K-12

Mean predicted aligned error: 6.72 Å

Solvent-accessible surface area (backbone atoms only — not comparable to full-atom values): 6436 Å² total; per-residue (Å²): 135,86,88,80,83,56,86,81,35,85,86,84,46,83,69,59,68,48,75,50,80,56,98,72,39,37,38,39,37,31,65,80,74,37,32,37,38,40,38,40,93,97,41,76,48,79,47,73,58,88,72,57,68,65,60,55,50,51,52,50,52,52,49,20,70,75,71,70,52,57,87,77,60,88,70,48,73,74,59,49,50,53,59,48,48,52,54,53,36,51,54,51,18,69,76,68,76,43,92,60,89,76,132